Protein AF-A0A450ZQQ7-F1 (afdb_monomer_lite)

Secondary structure (DSSP, 8-state):
----HHHHHHHHHHHHHHHHTTT-HHHHHHHHHHHHHH-GGGS----------------

Sequence (59 aa):
MKPDPIIDAIREVRHRISASVGHDAKRLVEHYRQLQARHPHRVLSRHTKRSKSKEENTI

Structure (mmCIF, N/CA/C/O backbone):
data_AF-A0A450ZQQ7-F1
#
_entry.id   AF-A0A450ZQQ7-F1
#
loop_
_atom_site.group_PDB
_atom_site.id
_atom_site.type_symbol
_atom_site.label_atom_id
_atom_site.label_alt_id
_atom_site.label_comp_id
_atom_site.label_asym_id
_atom_site.label_entity_id
_atom_site.label_seq_id
_atom_site.pdbx_PDB_ins_code
_atom_site.Cartn_x
_atom_site.Cartn_y
_atom_site.Cartn_z
_atom_site.occupancy
_atom_site.B_iso_or_equiv
_atom_site.auth_seq_id
_atom_site.auth_comp_id
_atom_site.auth_asym_id
_atom_site.auth_atom_id
_atom_site.pdbx_PDB_model_num
ATOM 1 N N . MET A 1 1 ? 20.112 4.266 -11.720 1.00 64.00 1 MET A N 1
ATOM 2 C CA . MET A 1 1 ? 19.679 2.964 -11.157 1.00 64.00 1 MET A CA 1
ATOM 3 C C . MET A 1 1 ? 19.020 2.164 -12.266 1.00 64.00 1 MET A C 1
ATOM 5 O O . MET A 1 1 ? 18.302 2.772 -13.049 1.00 64.00 1 MET A O 1
ATOM 9 N N . LYS A 1 2 ? 19.274 0.853 -12.364 1.00 83.31 2 LYS A N 1
ATOM 10 C CA . LYS A 1 2 ? 18.523 -0.010 -13.292 1.00 83.31 2 LYS A CA 1
ATOM 11 C C . LYS A 1 2 ? 17.076 -0.133 -12.781 1.00 83.31 2 LYS A C 1
ATOM 13 O O . LYS A 1 2 ? 16.923 -0.307 -11.570 1.00 83.31 2 LYS A O 1
ATOM 18 N N . PRO A 1 3 ? 16.052 0.006 -13.639 1.00 83.31 3 PRO A N 1
ATOM 19 C CA . PRO A 1 3 ? 14.670 -0.228 -13.236 1.00 83.31 3 PRO A CA 1
ATOM 20 C C . PRO A 1 3 ? 14.507 -1.695 -12.825 1.00 83.31 3 PRO A C 1
ATOM 22 O O . PRO A 1 3 ? 15.034 -2.589 -13.489 1.00 83.31 3 PRO A O 1
ATOM 25 N N . ASP A 1 4 ? 13.821 -1.923 -11.708 1.00 95.25 4 ASP A N 1
ATOM 26 C CA . ASP A 1 4 ? 13.477 -3.255 -11.222 1.00 95.25 4 ASP A CA 1
ATOM 27 C C . ASP A 1 4 ? 11.950 -3.383 -11.308 1.00 95.25 4 ASP A C 1
ATOM 29 O O . ASP A 1 4 ? 11.244 -2.700 -10.557 1.00 95.25 4 ASP A O 1
ATOM 33 N N . PRO A 1 5 ? 11.426 -4.239 -12.203 1.00 93.94 5 PRO A N 1
ATOM 34 C CA . PRO A 1 5 ? 9.991 -4.337 -12.447 1.00 93.94 5 PRO A CA 1
ATOM 35 C C . PRO A 1 5 ? 9.200 -4.762 -11.201 1.00 93.94 5 PRO A C 1
ATOM 37 O O . PRO A 1 5 ? 8.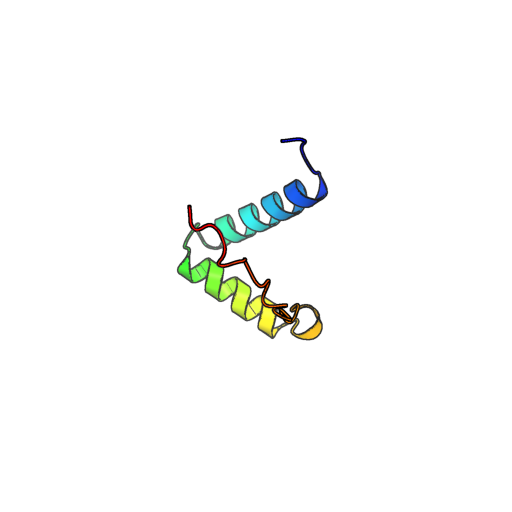034 -4.394 -11.062 1.00 93.94 5 PRO A O 1
ATOM 40 N N . ILE A 1 6 ? 9.816 -5.495 -10.265 1.00 95.06 6 ILE A N 1
ATOM 41 C CA . ILE A 1 6 ? 9.172 -5.889 -9.006 1.00 95.06 6 ILE A CA 1
ATOM 42 C C . ILE A 1 6 ? 9.046 -4.672 -8.091 1.00 95.06 6 ILE A C 1
ATOM 44 O O . ILE A 1 6 ? 7.983 -4.422 -7.517 1.00 95.06 6 ILE A O 1
ATOM 48 N N . ILE A 1 7 ? 10.116 -3.887 -7.971 1.00 94.25 7 ILE A N 1
ATOM 49 C CA . ILE A 1 7 ? 10.101 -2.655 -7.179 1.00 94.25 7 ILE A CA 1
ATOM 50 C C . ILE A 1 7 ? 9.116 -1.643 -7.769 1.00 94.25 7 ILE A C 1
ATOM 52 O O . ILE A 1 7 ? 8.389 -0.996 -7.011 1.00 94.25 7 ILE A O 1
ATOM 56 N N . ASP A 1 8 ? 9.042 -1.530 -9.093 1.00 95.06 8 ASP A N 1
ATOM 57 C CA . ASP A 1 8 ? 8.109 -0.628 -9.769 1.00 95.06 8 ASP A CA 1
ATOM 58 C C . ASP A 1 8 ? 6.652 -1.052 -9.550 1.00 95.06 8 ASP A C 1
ATOM 60 O O . ASP A 1 8 ? 5.818 -0.217 -9.193 1.00 95.06 8 ASP A O 1
ATOM 64 N N . ALA A 1 9 ? 6.350 -2.352 -9.606 1.00 95.94 9 ALA A N 1
ATOM 65 C CA . ALA A 1 9 ? 5.024 -2.864 -9.263 1.00 95.94 9 ALA A CA 1
ATOM 66 C C . ALA A 1 9 ? 4.634 -2.549 -7.804 1.00 95.94 9 ALA A C 1
ATOM 68 O O . ALA A 1 9 ? 3.504 -2.131 -7.532 1.00 95.94 9 ALA A O 1
ATOM 69 N N . ILE A 1 10 ? 5.570 -2.688 -6.856 1.00 94.25 10 ILE A N 1
ATOM 70 C CA . ILE A 1 10 ? 5.346 -2.322 -5.446 1.00 94.25 10 ILE A CA 1
ATOM 71 C C . ILE A 1 10 ? 5.064 -0.820 -5.314 1.00 94.25 10 ILE A C 1
ATOM 73 O O . ILE A 1 10 ? 4.161 -0.414 -4.574 1.00 94.25 10 ILE A O 1
ATOM 77 N N . ARG A 1 11 ? 5.826 0.020 -6.024 1.00 94.75 11 ARG A N 1
ATOM 78 C CA . ARG A 1 11 ? 5.644 1.478 -6.019 1.00 94.75 11 ARG A CA 1
ATOM 79 C C . ARG A 1 11 ? 4.281 1.873 -6.569 1.00 94.75 11 ARG A C 1
ATOM 81 O O . ARG A 1 11 ? 3.621 2.697 -5.943 1.00 94.75 11 ARG A O 1
ATOM 88 N N . GLU A 1 12 ? 3.848 1.245 -7.655 1.00 96.75 12 GLU A N 1
ATOM 89 C CA . GLU A 1 12 ? 2.547 1.488 -8.278 1.00 96.75 12 GLU A CA 1
ATOM 90 C C . GLU A 1 12 ? 1.386 1.107 -7.349 1.00 96.75 12 GLU A C 1
ATOM 92 O O . GLU A 1 12 ? 0.432 1.863 -7.164 1.00 96.75 12 GLU A O 1
ATOM 97 N N . VAL A 1 13 ? 1.474 -0.045 -6.678 1.00 95.94 13 VAL A N 1
ATOM 98 C CA . VAL A 1 13 ? 0.482 -0.434 -5.660 1.00 95.94 13 VAL A CA 1
ATOM 99 C C . VAL A 1 13 ? 0.442 0.585 -4.519 1.00 95.94 13 VAL A C 1
ATOM 101 O O . VAL A 1 13 ? -0.636 1.029 -4.123 1.00 95.94 13 VAL A O 1
ATOM 104 N N . ARG A 1 14 ? 1.604 1.006 -4.005 1.00 94.69 14 ARG A N 1
ATOM 105 C CA . ARG A 1 14 ? 1.678 2.019 -2.943 1.00 94.69 14 ARG A CA 1
ATOM 106 C C . ARG A 1 14 ? 1.107 3.363 -3.392 1.00 94.69 14 ARG A C 1
ATOM 108 O O . ARG A 1 14 ? 0.448 4.022 -2.592 1.00 94.69 14 ARG A O 1
ATOM 115 N N . HIS A 1 15 ? 1.339 3.759 -4.641 1.00 95.81 15 HIS A N 1
ATOM 116 C CA . HIS A 1 15 ? 0.785 4.986 -5.202 1.00 95.81 15 HI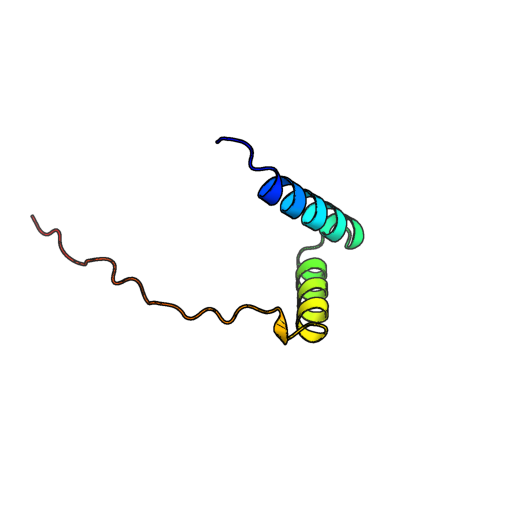S A CA 1
ATOM 117 C C . HIS A 1 15 ? -0.746 4.945 -5.217 1.00 95.81 15 HIS A C 1
ATOM 119 O O . HIS A 1 15 ? -1.381 5.851 -4.680 1.00 95.81 15 HIS A O 1
ATOM 125 N N . ARG A 1 16 ? -1.340 3.847 -5.701 1.00 97.25 16 ARG A N 1
ATOM 126 C CA . ARG A 1 16 ? -2.799 3.647 -5.698 1.00 97.25 16 ARG A CA 1
ATOM 127 C C . ARG A 1 16 ? -3.407 3.665 -4.294 1.00 97.25 16 ARG A C 1
ATOM 129 O O . ARG A 1 16 ? -4.445 4.289 -4.090 1.00 97.25 16 ARG A O 1
ATOM 136 N N . ILE A 1 17 ? -2.750 3.038 -3.315 1.00 96.00 17 ILE A N 1
ATOM 137 C CA . ILE A 1 17 ? -3.184 3.089 -1.906 1.00 96.00 17 ILE A CA 1
ATOM 138 C C . ILE A 1 17 ? -3.088 4.518 -1.363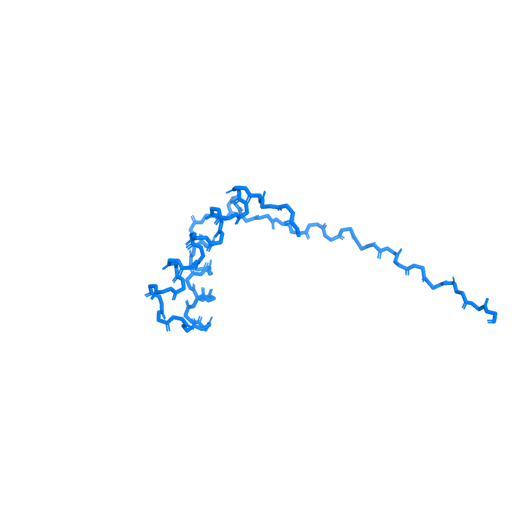 1.00 96.00 17 ILE A C 1
ATOM 140 O O . ILE A 1 17 ? -3.989 4.986 -0.678 1.00 96.00 17 ILE A O 1
ATOM 144 N N . SER A 1 18 ? -2.006 5.233 -1.668 1.00 94.69 18 SER A N 1
ATOM 145 C CA . SER A 1 18 ? -1.848 6.622 -1.238 1.00 94.69 18 SER A CA 1
ATOM 146 C C . SER A 1 18 ? -2.930 7.524 -1.838 1.00 94.69 18 SER A C 1
ATOM 148 O O . SER A 1 18 ? -3.505 8.331 -1.111 1.00 94.69 18 SER A O 1
ATOM 150 N N . ALA A 1 19 ? -3.262 7.351 -3.119 1.00 97.12 19 ALA A N 1
ATOM 151 C CA . ALA A 1 19 ? -4.329 8.097 -3.780 1.00 97.12 19 ALA A CA 1
ATOM 152 C C . ALA A 1 19 ? -5.708 7.812 -3.157 1.00 97.12 19 ALA A C 1
ATOM 154 O O . ALA A 1 19 ? -6.475 8.744 -2.924 1.00 97.12 19 ALA A O 1
ATOM 155 N N . SER A 1 20 ? -6.007 6.556 -2.800 1.00 96.31 20 SER A N 1
ATOM 156 C CA . SER A 1 20 ? -7.298 6.197 -2.187 1.00 96.31 20 SER A CA 1
ATOM 157 C C . SER A 1 20 ? -7.512 6.803 -0.795 1.00 96.31 20 SER A C 1
ATOM 159 O O . SER A 1 20 ? -8.653 6.988 -0.372 1.00 96.31 20 SER A O 1
ATOM 161 N N . VAL A 1 21 ? -6.430 7.161 -0.093 1.00 96.06 21 VAL A N 1
ATOM 162 C CA . VAL A 1 21 ? -6.478 7.867 1.199 1.00 96.06 21 VAL A CA 1
ATOM 163 C C . VAL A 1 21 ? -6.256 9.381 1.074 1.00 96.06 21 VAL A C 1
ATOM 165 O O . VAL A 1 21 ? -6.113 10.060 2.091 1.00 96.06 21 VAL A O 1
ATOM 168 N N . GLY A 1 22 ? -6.239 9.925 -0.149 1.00 95.88 22 GLY A N 1
ATOM 169 C CA . GLY A 1 22 ? -6.068 11.359 -0.413 1.00 95.88 22 GLY A CA 1
ATOM 170 C C . GLY A 1 22 ? -4.653 11.875 -0.150 1.00 95.88 22 GLY A C 1
ATOM 171 O O . GLY A 1 22 ? -4.483 13.026 0.234 1.00 95.88 22 GLY A O 1
ATOM 172 N N . HIS A 1 23 ? -3.644 11.014 -0.290 1.00 93.94 23 HIS A N 1
ATOM 173 C CA . HIS A 1 23 ? -2.241 11.299 0.025 1.00 93.94 23 HIS A CA 1
ATOM 174 C C . HIS A 1 23 ? -1.989 11.752 1.477 1.00 93.94 23 HIS A C 1
ATOM 176 O O . HIS A 1 23 ? -0.929 12.292 1.790 1.00 93.94 23 HIS A O 1
ATOM 182 N N . ASP A 1 24 ? -2.922 11.472 2.391 1.00 96.75 24 ASP A N 1
ATOM 183 C CA . ASP A 1 24 ? -2.770 11.756 3.815 1.00 96.75 24 ASP A CA 1
ATOM 184 C C . ASP A 1 24 ? -1.888 10.690 4.485 1.00 96.75 24 ASP A C 1
ATOM 186 O O . ASP A 1 24 ? -2.216 9.499 4.530 1.00 96.75 24 ASP A O 1
ATOM 190 N N . ALA A 1 25 ? -0.758 11.127 5.041 1.00 93.12 25 ALA A N 1
ATOM 191 C CA . ALA A 1 25 ? 0.209 10.246 5.685 1.00 93.12 25 ALA A CA 1
ATOM 192 C C . ALA A 1 25 ? -0.357 9.509 6.913 1.00 93.12 25 ALA A C 1
ATOM 194 O O . ALA A 1 25 ? -0.044 8.334 7.116 1.00 93.12 25 ALA A O 1
ATOM 195 N N . LYS A 1 26 ? -1.205 10.157 7.724 1.00 96.00 26 LYS A N 1
ATOM 196 C CA . LYS A 1 26 ? -1.820 9.523 8.901 1.00 96.00 26 LYS A CA 1
ATOM 197 C C . LYS A 1 26 ? -2.785 8.428 8.464 1.00 96.00 26 LYS A C 1
ATOM 199 O O . LYS A 1 26 ? -2.727 7.316 8.989 1.00 96.00 26 LYS A O 1
ATOM 204 N N . ARG A 1 27 ? -3.624 8.713 7.464 1.00 95.88 27 ARG A N 1
ATOM 205 C CA . ARG A 1 27 ? -4.584 7.737 6.918 1.00 95.88 27 ARG A CA 1
ATOM 206 C C . ARG A 1 27 ? -3.884 6.572 6.224 1.00 95.88 27 ARG A C 1
ATOM 208 O O . ARG A 1 27 ? -4.340 5.438 6.337 1.00 95.88 27 ARG A O 1
ATOM 215 N N . LEU A 1 28 ? -2.752 6.825 5.568 1.00 95.00 28 LEU A N 1
ATOM 216 C CA . LEU A 1 28 ? -1.934 5.782 4.951 1.00 95.00 28 LEU A CA 1
ATOM 217 C C . LEU A 1 28 ? -1.362 4.806 5.990 1.00 95.00 28 LEU A C 1
ATOM 219 O O . LEU A 1 28 ? -1.440 3.591 5.810 1.00 95.00 28 LEU A O 1
ATOM 223 N N . VAL A 1 29 ? -0.812 5.324 7.093 1.00 95.06 29 VAL A N 1
ATOM 224 C CA . VAL A 1 29 ? -0.305 4.488 8.194 1.00 95.06 29 VAL A CA 1
ATOM 225 C C . VAL A 1 29 ? -1.431 3.665 8.811 1.00 95.06 29 VAL A C 1
ATOM 227 O O . VAL A 1 29 ? -1.254 2.470 9.046 1.00 95.06 29 VAL A O 1
ATOM 230 N N . GLU A 1 30 ? -2.591 4.279 9.033 1.00 96.62 30 GLU A N 1
ATOM 231 C CA . GLU A 1 30 ? -3.756 3.589 9.583 1.00 96.62 30 GLU A CA 1
ATOM 232 C C . GLU A 1 30 ? -4.234 2.453 8.667 1.00 96.62 30 GLU A C 1
ATOM 234 O O . GLU A 1 30 ? -4.425 1.324 9.119 1.00 96.62 30 GLU A O 1
ATOM 239 N N . HIS A 1 31 ? -4.306 2.702 7.357 1.00 95.56 31 HIS A N 1
ATOM 240 C CA . HIS A 1 31 ? -4.622 1.670 6.372 1.00 95.56 31 HIS A CA 1
ATO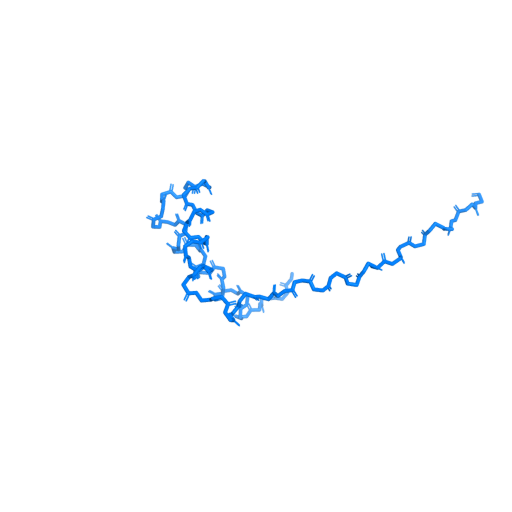M 241 C C . HIS A 1 31 ? -3.648 0.482 6.448 1.00 95.56 31 HIS A C 1
ATOM 243 O O . HIS A 1 31 ? -4.070 -0.677 6.454 1.00 95.56 31 HIS A O 1
ATOM 249 N N . TYR A 1 32 ? -2.341 0.743 6.563 1.00 94.56 32 TYR A N 1
ATOM 250 C CA . TYR A 1 32 ? -1.355 -0.330 6.695 1.00 94.56 32 TYR A CA 1
ATOM 251 C C . TYR A 1 32 ? -1.454 -1.088 8.018 1.00 94.56 32 TYR A C 1
ATOM 253 O O . TYR A 1 32 ? -1.273 -2.305 8.013 1.00 94.56 32 TYR A O 1
ATOM 261 N N . ARG A 1 33 ? -1.784 -0.424 9.132 1.00 94.75 33 ARG A N 1
ATOM 262 C CA . ARG A 1 33 ? -2.028 -1.102 10.417 1.00 94.75 33 ARG A CA 1
ATOM 263 C C . ARG A 1 33 ? -3.190 -2.083 10.318 1.00 94.75 33 ARG A C 1
ATOM 265 O O . ARG A 1 33 ? -3.056 -3.231 10.732 1.00 94.75 33 ARG A O 1
ATOM 272 N N . GLN A 1 34 ? -4.293 -1.663 9.703 1.00 95.44 34 GLN A N 1
ATOM 273 C CA . GLN A 1 34 ? -5.454 -2.526 9.480 1.00 95.44 34 GLN A CA 1
ATOM 274 C C . GLN A 1 34 ? -5.112 -3.715 8.573 1.00 95.44 34 GLN A C 1
ATOM 276 O O . GLN A 1 34 ? -5.520 -4.846 8.839 1.00 95.44 34 GLN A O 1
ATOM 281 N N . LEU A 1 35 ? -4.313 -3.486 7.526 1.00 93.44 35 LEU A N 1
ATOM 282 C CA . LEU A 1 35 ? -3.859 -4.548 6.629 1.00 93.44 35 LEU A CA 1
ATOM 283 C C . LEU A 1 35 ? -2.943 -5.560 7.338 1.00 93.44 35 LEU A C 1
ATOM 285 O O . LEU A 1 35 ? -3.082 -6.765 7.129 1.00 93.44 35 LEU A O 1
ATOM 289 N N . GLN A 1 36 ? -2.042 -5.084 8.202 1.00 94.25 36 GLN A N 1
ATOM 290 C CA . GLN A 1 36 ? -1.171 -5.933 9.021 1.00 94.25 36 GLN A CA 1
ATOM 291 C C . GLN A 1 36 ? -1.976 -6.764 10.023 1.00 94.25 36 GLN A C 1
ATOM 293 O O . GLN A 1 36 ? -1.744 -7.966 10.131 1.00 94.25 36 GLN A O 1
ATOM 298 N N . ALA A 1 37 ? -2.964 -6.159 10.690 1.00 94.50 37 ALA A N 1
ATOM 299 C CA . ALA A 1 37 ? -3.852 -6.860 11.615 1.00 94.50 37 ALA A CA 1
ATOM 300 C C . ALA A 1 37 ? -4.671 -7.962 10.919 1.00 94.50 37 ALA A C 1
ATOM 302 O O . ALA A 1 37 ? -4.907 -9.017 11.502 1.00 94.50 37 ALA A O 1
ATOM 303 N N . ARG A 1 38 ? -5.063 -7.752 9.654 1.00 96.31 38 ARG A N 1
ATOM 304 C CA . ARG A 1 38 ? -5.776 -8.751 8.839 1.00 96.31 38 ARG A CA 1
ATOM 305 C C . ARG A 1 38 ? -4.881 -9.911 8.387 1.00 96.31 38 ARG A C 1
ATOM 307 O O . ARG A 1 38 ? -5.372 -11.017 8.174 1.00 96.31 38 ARG A O 1
ATOM 314 N N . HIS A 1 39 ? -3.580 -9.674 8.227 1.00 94.25 39 HIS A N 1
ATOM 315 C CA . HIS A 1 39 ? -2.629 -10.665 7.714 1.00 94.25 39 HIS A CA 1
ATOM 316 C C . HIS A 1 39 ? -1.374 -10.787 8.592 1.00 94.25 39 HIS A C 1
ATOM 318 O O . HIS A 1 39 ? -0.260 -10.590 8.096 1.00 94.25 39 HIS A O 1
ATOM 324 N N . PRO A 1 40 ? -1.512 -11.167 9.875 1.00 91.19 40 PRO A N 1
ATOM 325 C CA . PRO A 1 40 ? -0.392 -11.177 10.816 1.00 91.19 40 PRO A CA 1
ATOM 326 C C . PRO A 1 40 ? 0.736 -12.126 10.382 1.00 91.19 40 PRO A C 1
ATOM 328 O O . PRO A 1 40 ? 1.908 -11.804 10.536 1.00 91.19 40 PRO A O 1
ATOM 331 N N . HIS A 1 41 ? 0.402 -13.248 9.736 1.00 92.31 41 HIS A N 1
ATOM 332 C CA . HIS A 1 41 ? 1.369 -14.229 9.224 1.00 92.31 41 HIS A CA 1
ATOM 333 C C . HIS A 1 41 ? 2.239 -13.717 8.061 1.00 92.31 41 HIS A C 1
ATOM 335 O O . HIS A 1 41 ? 3.239 -14.345 7.724 1.00 92.31 41 HIS A O 1
ATOM 341 N N . ARG A 1 42 ? 1.867 -12.600 7.419 1.00 90.50 42 ARG A N 1
ATOM 342 C CA . ARG A 1 42 ? 2.644 -11.978 6.328 1.00 90.50 42 ARG A CA 1
ATOM 343 C C . ARG A 1 42 ? 3.549 -10.855 6.826 1.00 90.50 42 ARG A C 1
ATOM 345 O O . ARG A 1 42 ? 4.342 -10.325 6.049 1.00 90.50 42 ARG A O 1
ATOM 352 N N . VAL A 1 43 ? 3.416 -10.462 8.093 1.00 89.25 43 VAL A N 1
ATOM 353 C CA . VAL A 1 43 ? 4.231 -9.409 8.691 1.00 89.25 43 VAL A CA 1
ATOM 354 C C . VAL A 1 43 ? 5.583 -10.004 9.056 1.00 89.25 43 VAL A C 1
ATOM 356 O O . VAL A 1 43 ? 5.695 -10.857 9.933 1.00 89.25 43 VAL A O 1
ATOM 359 N N . LEU A 1 44 ? 6.628 -9.559 8.364 1.00 85.56 44 LEU A N 1
ATOM 360 C CA . LEU A 1 44 ? 7.987 -10.009 8.635 1.00 85.56 44 LEU A CA 1
ATOM 361 C C . LEU A 1 44 ? 8.439 -9.473 9.999 1.00 85.56 44 LEU A C 1
ATOM 363 O O . LEU A 1 44 ? 8.564 -8.261 10.188 1.00 85.56 44 LEU A O 1
ATOM 367 N N . SER A 1 45 ? 8.724 -10.373 10.942 1.00 80.31 45 SER A N 1
ATOM 368 C CA . SER A 1 45 ? 9.426 -10.005 12.169 1.00 80.31 45 SER A CA 1
ATOM 369 C C . SER A 1 45 ? 10.844 -9.590 11.802 1.00 80.31 45 SER A C 1
ATOM 371 O O . SER A 1 45 ? 11.622 -10.369 11.243 1.00 80.31 45 SER A O 1
ATOM 373 N N . ARG A 1 46 ? 11.192 -8.335 12.086 1.00 71.25 46 ARG A N 1
ATOM 374 C CA . ARG A 1 46 ? 12.547 -7.846 11.861 1.00 71.25 46 ARG A CA 1
ATOM 375 C C . ARG A 1 46 ? 13.440 -8.425 12.954 1.00 71.25 46 ARG A C 1
ATOM 377 O O . ARG A 1 46 ? 13.621 -7.807 13.997 1.00 71.25 46 ARG A O 1
ATOM 384 N N . HIS A 1 47 ? 14.029 -9.596 12.719 1.00 63.50 47 HIS A N 1
ATOM 385 C CA . HIS A 1 47 ? 15.202 -10.013 13.481 1.00 63.50 47 HIS A CA 1
ATOM 386 C C . HIS A 1 47 ? 16.336 -9.045 13.144 1.00 63.50 47 HIS A C 1
ATOM 388 O O . HIS A 1 47 ? 17.030 -9.172 12.137 1.00 63.50 47 HIS A O 1
ATOM 394 N N . THR A 1 48 ? 16.483 -8.007 13.964 1.00 59.91 48 THR A N 1
ATOM 395 C CA . THR A 1 48 ? 17.597 -7.076 13.868 1.00 59.91 48 THR A CA 1
ATOM 396 C C . THR A 1 48 ? 18.870 -7.834 14.226 1.00 59.91 48 THR A C 1
ATOM 398 O O . THR A 1 48 ? 19.256 -7.890 15.392 1.00 59.91 48 THR A O 1
ATOM 401 N N . LYS A 1 49 ? 19.566 -8.400 13.234 1.00 54.56 49 LYS A N 1
ATOM 402 C CA . LYS A 1 49 ? 21.012 -8.569 13.374 1.00 54.56 49 LYS A CA 1
ATOM 403 C C . LYS A 1 49 ? 21.572 -7.158 13.486 1.00 54.56 49 LYS A C 1
ATOM 405 O O . LYS A 1 49 ? 21.650 -6.433 12.500 1.00 54.56 49 LYS A O 1
ATOM 410 N N . ARG A 1 50 ? 21.857 -6.747 14.720 1.00 53.75 50 ARG A N 1
ATOM 411 C CA . ARG A 1 50 ? 22.570 -5.518 15.060 1.00 53.75 50 ARG A CA 1
ATOM 412 C C . ARG A 1 50 ? 23.918 -5.605 14.345 1.00 53.75 50 ARG A C 1
ATOM 414 O O . ARG A 1 50 ? 24.822 -6.293 14.809 1.00 53.75 50 ARG A O 1
ATOM 421 N N . SER A 1 51 ? 24.020 -5.015 13.160 1.00 53.81 51 SER A N 1
ATOM 422 C CA . SER A 1 51 ? 25.284 -4.878 12.449 1.00 53.81 51 SER A CA 1
ATOM 423 C C . SER A 1 51 ? 26.201 -4.055 13.346 1.00 53.81 51 SER A C 1
ATOM 425 O O . SER A 1 51 ? 25.945 -2.871 13.556 1.00 53.81 51 SER A O 1
ATOM 427 N N . LYS A 1 52 ? 27.219 -4.691 13.937 1.00 53.72 52 LYS A N 1
ATOM 428 C CA . LYS A 1 52 ? 28.314 -3.982 14.598 1.00 53.72 52 LYS A CA 1
ATOM 429 C C . LYS A 1 52 ? 29.029 -3.154 13.530 1.00 53.72 52 LYS A C 1
ATOM 431 O O . LYS A 1 52 ? 29.844 -3.688 12.784 1.00 53.72 52 LYS A O 1
ATOM 436 N N . SER A 1 53 ? 28.690 -1.876 13.406 1.00 50.91 53 SER A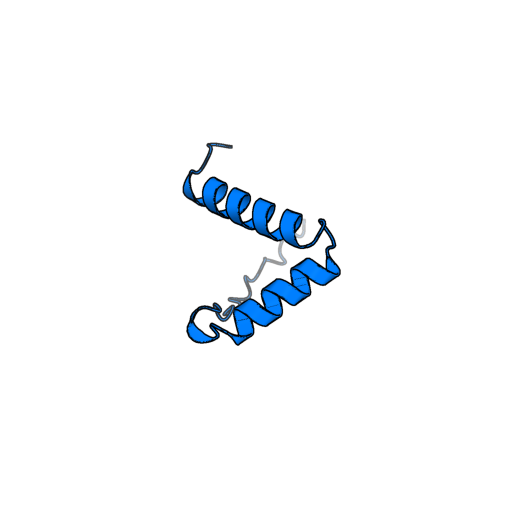 N 1
ATOM 437 C CA . SER A 1 53 ? 29.534 -0.913 12.708 1.00 50.91 53 SER A CA 1
ATOM 438 C C . SER A 1 53 ? 30.673 -0.534 13.650 1.00 50.91 53 SER A C 1
ATOM 440 O O . SER A 1 53 ? 30.432 -0.051 14.752 1.00 50.91 53 SER A O 1
ATO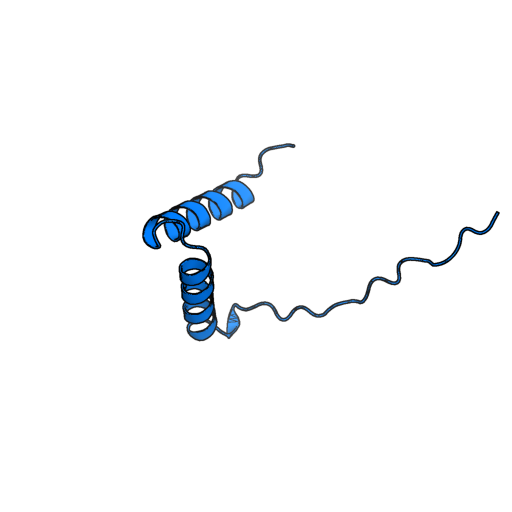M 442 N N . LYS A 1 54 ? 31.886 -0.857 13.202 1.00 50.62 54 LYS A N 1
ATOM 443 C CA . LYS A 1 54 ? 33.193 -0.605 13.811 1.00 50.62 54 LYS A CA 1
ATOM 444 C C . LYS A 1 54 ? 33.331 0.829 14.345 1.00 50.62 54 LYS A C 1
ATOM 446 O O . LYS A 1 54 ? 33.290 1.770 13.559 1.00 50.62 54 LYS A O 1
ATOM 451 N N . GLU A 1 55 ? 33.571 0.968 15.644 1.00 53.66 55 GLU A N 1
ATOM 452 C CA . GLU A 1 55 ? 34.443 2.016 16.184 1.00 53.66 55 GLU A CA 1
ATOM 453 C C . GLU A 1 55 ? 35.876 1.514 16.012 1.00 53.66 55 GLU A C 1
ATOM 455 O O . GLU A 1 55 ? 36.330 0.712 16.816 1.00 53.66 55 GLU A O 1
ATOM 460 N N . GLU A 1 56 ? 36.547 1.905 14.929 1.00 52.03 56 GLU A N 1
ATOM 461 C CA . GLU A 1 56 ? 38.012 1.993 14.893 1.00 52.03 56 GLU A CA 1
ATOM 462 C C . GLU A 1 56 ? 38.430 2.744 13.627 1.00 52.03 56 GLU A C 1
ATOM 464 O O . GLU A 1 56 ? 38.453 2.178 12.536 1.00 52.03 56 GLU A O 1
ATOM 469 N N . ASN A 1 57 ? 38.696 4.042 13.769 1.00 43.09 57 ASN A N 1
ATOM 470 C CA . ASN A 1 57 ? 39.800 4.674 13.054 1.00 43.09 57 ASN A CA 1
ATOM 471 C C . ASN A 1 57 ? 40.219 5.950 13.798 1.00 43.09 57 ASN A C 1
ATOM 473 O O . ASN A 1 57 ? 39.858 7.065 13.434 1.00 43.09 57 ASN A O 1
ATOM 477 N N . THR A 1 58 ? 40.952 5.756 14.890 1.00 45.72 58 THR A N 1
ATOM 478 C CA . THR A 1 58 ? 42.003 6.681 15.321 1.00 45.72 58 THR A CA 1
ATOM 479 C C . THR A 1 58 ? 43.124 6.641 14.288 1.00 45.72 58 THR A C 1
ATOM 481 O O . THR A 1 58 ? 43.599 5.548 13.992 1.00 45.72 58 THR A O 1
ATOM 484 N N . ILE A 1 59 ? 43.508 7.805 13.759 1.00 53.66 59 ILE A N 1
ATOM 485 C CA . ILE A 1 59 ? 44.878 8.331 13.574 1.00 53.66 59 ILE A CA 1
ATOM 486 C C . ILE A 1 59 ? 44.720 9.815 13.235 1.00 53.66 59 ILE A C 1
ATOM 488 O O . ILE A 1 59 ? 43.946 10.120 12.300 1.00 53.66 59 ILE A O 1
#

Organism: NCBI:txid2126339

Foldseek 3Di:
DDDDVVVVVVVVVLVVLCVVQVVDPVSSVVVVVVVCVVCVVPDDDPPPPPPPDDPDDDD

pLDDT: mean 83.9, std 17.57, range [43.09, 97.25]

Radius of gyration: 17.8 Å; chains: 1; bounding box: 52×26×30 Å